Protein AF-A0A7S3I513-F1 (afdb_monomer)

Mean predicted aligned error: 10.97 Å

InterPro domains:
  IPR023298 P-type ATPase, transmembrane domain superfamily [SSF81665] (47-146)

Nearest PDB structures (foldseek):
  6roj-assembly1_A  TM=8.781E-01  e=5.041E-05  Saccharomyces cerevisiae S288C
  7bsu-assembly1_A  TM=8.564E-01  e=4.210E-05  Homo sapiens
  5gar-assembly1_Q  TM=3.604E-01  e=6.896E+00  Thermus thermophilus

Sequence (161 aa):
MKDGSKFPIDPDQVLLKGSSLRNTEWVLGVCVYTGHDTKIMKNSGSSVIKRSKNQKMLNYFVAVSMMIQLTFSIVGSVILSVWTEYRGDEYWYLYPKATNNDTNMVGQGFFNIGVWFIAIMNFVPISLLITLESVNFIQAKFISWDIMVYDQERDLPALVQ

Solvent-accessible surface area (backbone atoms only — not comparable to full-atom values): 10158 Å² total; per-residue (Å²): 130,76,89,85,78,86,76,90,85,56,76,91,78,56,85,58,82,90,68,79,90,72,98,65,96,78,83,90,82,79,89,86,61,59,79,69,70,24,68,60,47,67,67,46,72,79,90,73,87,86,75,55,72,65,58,56,51,49,54,49,51,51,54,53,41,53,54,53,46,52,53,49,8,48,52,48,26,51,52,51,51,54,49,43,71,78,48,30,80,82,39,52,88,83,48,47,69,83,70,62,74,81,50,57,69,69,57,53,53,53,50,38,26,52,52,36,39,60,74,52,51,75,74,58,60,75,62,55,61,58,48,51,53,52,51,52,51,52,51,42,50,54,55,35,68,34,70,92,62,41,41,77,92,74,75,41,63,39,80,76,131

Organism: NCBI:txid182087

Secondary structure (DSSP, 8-state):
--TT------GGG-PPTTPPP-S-S---------GGGSHHHHHSPP------HHHHHHHHHHHHHHHHHHHHHHHHHHHHHHHHHHHGGG-TTTS-HHHHSSS-HHHHHHHHHHHHHHHTGGGS-THHHHHHHHHHHHHHHHHHT-GGG-BTTTTBPPPP-

Structure (mmCIF, N/CA/C/O backbone):
data_AF-A0A7S3I513-F1
#
_entry.id   AF-A0A7S3I513-F1
#
loop_
_atom_site.group_PDB
_atom_site.id
_atom_site.type_symbol
_atom_site.label_atom_id
_atom_site.label_alt_id
_atom_site.label_comp_id
_atom_site.label_asym_id
_atom_site.label_entity_id
_atom_site.label_seq_id
_atom_site.pdbx_PDB_ins_code
_atom_site.Cartn_x
_atom_site.Cartn_y
_atom_site.Cartn_z
_atom_site.occupancy
_atom_site.B_iso_or_equiv
_atom_site.auth_seq_id
_atom_site.auth_comp_id
_atom_site.auth_asym_id
_atom_site.auth_atom_id
_atom_site.pdbx_PDB_model_num
ATOM 1 N N . MET A 1 1 ? -14.438 10.911 60.284 1.00 47.59 1 MET A N 1
ATOM 2 C CA . MET A 1 1 ? -13.582 9.931 59.578 1.00 47.59 1 MET A CA 1
ATOM 3 C C . MET A 1 1 ? -12.208 9.983 60.226 1.00 47.59 1 MET A C 1
ATOM 5 O O . MET A 1 1 ? -11.730 11.087 60.442 1.00 47.59 1 MET A O 1
ATOM 9 N N . LYS A 1 2 ? -11.634 8.850 60.657 1.00 51.00 2 LYS A N 1
ATOM 10 C CA . LYS A 1 2 ? -10.307 8.848 61.296 1.00 51.00 2 LYS A CA 1
ATOM 11 C C . LYS A 1 2 ? -9.247 9.151 60.238 1.00 51.00 2 LYS A C 1
ATOM 13 O O . LYS A 1 2 ? -9.094 8.381 59.288 1.00 51.00 2 LYS A O 1
ATOM 18 N N . ASP A 1 3 ? -8.575 10.277 60.428 1.00 54.31 3 ASP A N 1
ATOM 19 C CA . ASP A 1 3 ? -7.487 10.778 59.597 1.00 54.31 3 ASP A CA 1
ATOM 20 C C . ASP A 1 3 ? -6.354 9.730 59.556 1.00 54.31 3 ASP A C 1
ATOM 22 O O . ASP A 1 3 ? -5.812 9.360 60.598 1.00 54.31 3 ASP A O 1
ATOM 26 N N . GLY A 1 4 ? -6.089 9.146 58.379 1.00 80.19 4 GLY A N 1
ATOM 27 C CA . GLY A 1 4 ? -5.022 8.147 58.174 1.00 80.19 4 GLY A CA 1
ATOM 28 C C . GLY A 1 4 ? -5.416 6.660 58.079 1.00 80.19 4 GLY A C 1
ATOM 29 O O . GLY A 1 4 ? -4.532 5.803 58.110 1.00 80.19 4 GLY A O 1
ATOM 30 N N . SER A 1 5 ? -6.699 6.307 57.940 1.00 83.19 5 SER A N 1
ATOM 31 C CA . SER A 1 5 ? -7.102 4.908 57.679 1.00 83.19 5 SER A CA 1
ATOM 32 C C . SER A 1 5 ? -6.792 4.478 56.232 1.00 83.19 5 SER A C 1
ATOM 34 O O . SER A 1 5 ? -7.211 5.131 55.280 1.00 83.19 5 SER A O 1
ATOM 36 N N . LYS A 1 6 ? -6.030 3.384 56.058 1.00 87.56 6 LYS A N 1
ATOM 37 C CA . LYS A 1 6 ? -5.679 2.807 54.746 1.00 87.56 6 LYS A CA 1
ATOM 38 C C . LYS A 1 6 ? -6.636 1.668 54.403 1.00 87.56 6 LYS A C 1
ATOM 40 O O . LYS A 1 6 ? -6.803 0.758 55.211 1.00 87.56 6 LYS A O 1
ATOM 45 N N . PHE A 1 7 ? -7.192 1.692 53.195 1.00 87.94 7 PHE A N 1
ATOM 46 C CA . PHE A 1 7 ? -8.036 0.625 52.660 1.00 87.94 7 PHE A CA 1
ATOM 47 C C . PHE A 1 7 ? -7.390 0.054 51.390 1.00 87.94 7 PHE A C 1
ATOM 49 O O . PHE A 1 7 ? -7.010 0.842 50.518 1.00 87.94 7 PHE A O 1
ATOM 56 N N . PRO A 1 8 ? -7.208 -1.275 51.282 1.00 90.94 8 PRO A N 1
ATOM 57 C CA . PRO A 1 8 ? -6.768 -1.892 50.037 1.00 90.94 8 PRO A CA 1
ATOM 58 C C . PRO A 1 8 ? -7.863 -1.756 48.971 1.00 90.94 8 PRO A C 1
ATOM 60 O O . PRO A 1 8 ? -9.047 -1.744 49.303 1.00 90.94 8 PRO A O 1
ATOM 63 N N . ILE A 1 9 ? -7.451 -1.631 47.707 1.00 91.19 9 ILE A N 1
ATOM 64 C CA . ILE A 1 9 ? -8.363 -1.606 46.560 1.00 91.19 9 ILE A CA 1
ATOM 65 C C . ILE A 1 9 ? -8.263 -2.944 45.837 1.00 91.19 9 ILE A C 1
ATOM 67 O O . ILE A 1 9 ? -7.201 -3.277 45.304 1.00 91.19 9 ILE A O 1
ATOM 71 N N . ASP A 1 10 ? -9.373 -3.671 45.797 1.00 93.69 10 ASP A N 1
ATOM 72 C CA . ASP A 1 10 ? -9.484 -4.958 45.113 1.00 93.69 10 ASP A CA 1
ATOM 73 C C . ASP A 1 10 ? -9.975 -4.795 43.661 1.00 93.69 10 ASP A C 1
ATOM 75 O O . ASP A 1 10 ? -10.565 -3.768 43.307 1.00 93.69 10 ASP A O 1
ATOM 79 N N . PRO A 1 11 ? -9.770 -5.799 42.782 1.00 91.06 11 PRO A N 1
ATOM 80 C CA . PRO A 1 11 ? -10.245 -5.754 41.398 1.00 91.06 11 PRO A CA 1
ATOM 81 C C . PRO A 1 11 ? -11.752 -5.499 41.256 1.00 91.06 11 PRO A C 1
ATOM 83 O O . PRO A 1 11 ? -12.159 -4.858 40.288 1.00 91.06 11 PRO A O 1
ATOM 86 N N . ASP A 1 12 ? -12.553 -5.937 42.229 1.00 91.81 12 ASP A N 1
ATOM 87 C CA . ASP A 1 12 ? -14.012 -5.766 42.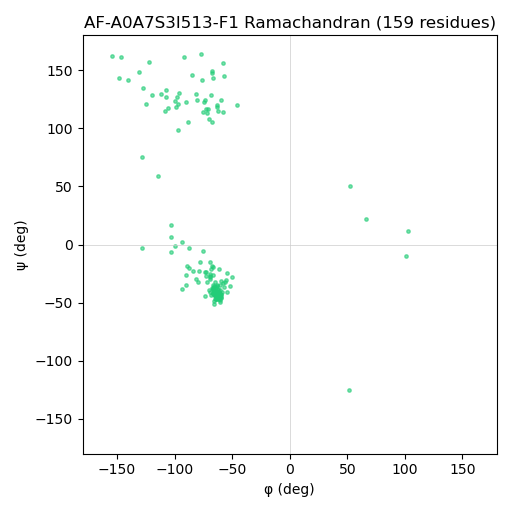252 1.00 91.81 12 ASP A CA 1
ATOM 88 C C . ASP A 1 12 ? -14.440 -4.298 42.420 1.00 91.81 12 ASP A C 1
ATOM 90 O O . ASP A 1 12 ? -15.564 -3.925 42.092 1.00 91.81 12 ASP A O 1
ATOM 94 N N . GLN A 1 13 ? -13.532 -3.440 42.892 1.00 91.06 13 GLN A N 1
ATOM 95 C CA . GLN A 1 13 ? -13.759 -2.003 43.065 1.00 91.06 13 GLN A CA 1
ATOM 96 C C . GLN A 1 13 ? -13.297 -1.182 41.849 1.00 91.06 13 GLN A C 1
ATOM 98 O O . GLN A 1 13 ? -13.385 0.048 41.862 1.00 91.06 13 GLN A O 1
ATOM 103 N N . VAL A 1 14 ? -12.798 -1.833 40.790 1.00 93.06 14 VAL A N 1
ATOM 104 C CA . VAL A 1 14 ? -12.271 -1.167 39.592 1.00 93.06 14 VAL A CA 1
ATOM 105 C C . VAL A 1 14 ? -13.212 -1.358 38.408 1.00 93.06 14 VAL A C 1
ATOM 107 O O . VAL A 1 14 ? -13.349 -2.448 37.857 1.00 93.06 14 VAL A O 1
ATOM 110 N N . LEU A 1 15 ? -13.788 -0.257 37.929 1.00 94.19 15 LEU A N 1
ATOM 111 C CA . LEU A 1 15 ? -14.537 -0.240 36.675 1.00 94.19 15 LEU A CA 1
ATOM 112 C C . LEU A 1 15 ? -13.572 -0.153 35.485 1.00 94.19 15 LEU A C 1
ATOM 114 O O . LEU A 1 15 ? -12.738 0.750 35.398 1.00 94.19 15 LEU A O 1
ATOM 118 N N . LEU A 1 16 ? -13.674 -1.104 34.555 1.00 94.75 16 LEU A N 1
ATOM 119 C CA . LEU A 1 16 ? -12.815 -1.157 33.373 1.00 94.75 16 LEU A CA 1
ATOM 120 C C . LEU A 1 16 ? -13.349 -0.273 32.241 1.00 94.75 16 LEU A C 1
ATOM 122 O O . LEU A 1 16 ? -14.552 -0.171 32.004 1.00 94.75 16 LEU A O 1
ATOM 126 N N . LYS A 1 17 ? -12.425 0.312 31.471 1.00 91.12 17 LYS A N 1
ATOM 127 C CA . LYS A 1 17 ? -12.745 0.982 30.204 1.00 91.12 17 LYS A CA 1
ATOM 128 C C . LYS A 1 17 ? -13.399 -0.026 29.246 1.00 91.12 17 LYS A C 1
ATOM 130 O O . LYS A 1 17 ? -12.792 -1.049 28.943 1.00 91.12 17 LYS A O 1
ATOM 135 N N . GLY A 1 18 ? -14.597 0.296 28.754 1.00 90.38 18 GLY A N 1
ATOM 136 C CA . GLY A 1 18 ? -15.395 -0.558 27.860 1.00 90.38 18 GLY A CA 1
ATOM 137 C C . GLY A 1 18 ? -16.536 -1.313 28.552 1.00 90.38 18 GLY A C 1
ATOM 138 O O . GLY A 1 18 ? -17.386 -1.870 27.864 1.00 90.38 18 GLY A O 1
ATOM 139 N N . SER A 1 19 ? -16.599 -1.302 29.886 1.00 91.69 19 SER A N 1
ATOM 140 C CA . SER A 1 19 ? -17.744 -1.838 30.626 1.00 91.69 19 SER A CA 1
ATOM 141 C C . SER A 1 19 ? -18.939 -0.882 30.565 1.00 91.69 19 SER A C 1
ATOM 143 O O . SER A 1 19 ? -18.780 0.334 30.652 1.00 91.69 19 SER A O 1
ATOM 145 N N . SER A 1 20 ? -20.146 -1.435 30.447 1.00 93.12 20 SER A N 1
ATOM 146 C CA . SER A 1 20 ? -21.404 -0.682 30.500 1.00 93.12 20 SER A CA 1
ATOM 147 C C . SER A 1 20 ? -22.019 -0.821 31.892 1.00 93.12 20 SER A C 1
ATOM 149 O O . SER A 1 20 ? -22.245 -1.940 32.355 1.00 93.12 20 SER A O 1
ATOM 151 N N . LEU A 1 21 ? -22.268 0.308 32.562 1.00 93.81 21 LEU A N 1
ATOM 152 C CA . LEU A 1 21 ? -22.973 0.328 33.842 1.00 93.81 21 LEU A CA 1
ATOM 153 C C . LEU A 1 21 ? -24.433 -0.081 33.609 1.00 93.81 21 LEU A C 1
ATOM 155 O O . LEU A 1 21 ? -25.099 0.454 32.724 1.00 93.81 21 LEU A O 1
ATOM 159 N N . ARG A 1 22 ? -24.920 -1.047 34.388 1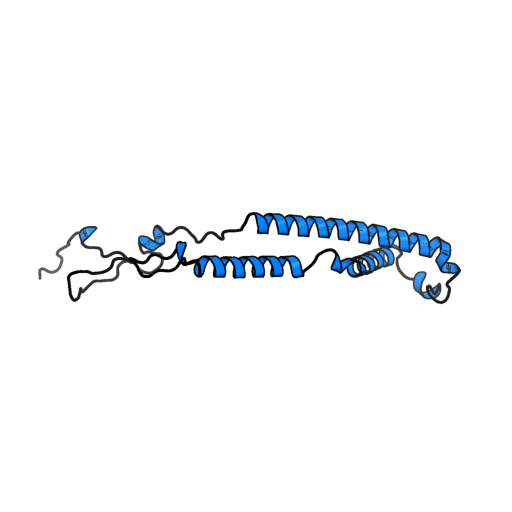.00 95.06 22 ARG A N 1
ATOM 160 C CA . ARG A 1 22 ? -26.304 -1.525 34.331 1.00 95.06 22 ARG A CA 1
ATOM 161 C C . ARG A 1 22 ? -26.888 -1.565 35.733 1.00 95.06 22 ARG A C 1
ATOM 163 O O . ARG A 1 22 ? -26.177 -1.867 36.685 1.00 95.06 22 ARG A O 1
ATOM 170 N N . ASN A 1 23 ? -28.198 -1.338 35.821 1.00 94.12 23 ASN A N 1
ATOM 171 C CA . ASN A 1 23 ? -28.979 -1.474 37.051 1.00 94.12 23 ASN A CA 1
ATOM 172 C C . ASN A 1 23 ? -28.632 -0.463 38.173 1.00 94.12 23 ASN A C 1
ATOM 174 O O . ASN A 1 23 ? -28.927 -0.723 39.336 1.00 94.12 23 ASN A O 1
ATOM 178 N N . THR A 1 24 ? -28.024 0.682 37.834 1.00 94.44 24 THR A N 1
ATOM 179 C CA . THR A 1 24 ? -27.757 1.832 38.723 1.00 94.44 24 THR A CA 1
ATOM 180 C C . THR A 1 24 ? -27.810 3.142 37.927 1.00 94.44 24 THR A C 1
ATOM 182 O O . THR A 1 24 ? -27.403 3.170 36.767 1.00 94.44 24 THR A O 1
ATOM 185 N N . GLU A 1 25 ? -28.322 4.225 38.527 1.00 94.69 25 GLU A N 1
ATOM 186 C CA . GLU A 1 25 ? -28.490 5.518 37.833 1.00 94.69 25 GLU A CA 1
ATOM 187 C C . GLU A 1 25 ? -27.164 6.255 37.604 1.00 94.69 25 GLU A C 1
ATOM 189 O O . GLU A 1 25 ? -26.921 6.784 36.522 1.00 94.69 25 GLU A O 1
ATOM 194 N N . TRP A 1 26 ? -26.296 6.298 38.616 1.00 94.38 26 TRP A N 1
ATOM 195 C CA . TRP A 1 26 ? -25.005 6.979 38.548 1.00 94.38 26 TRP A CA 1
ATOM 196 C C . TRP A 1 26 ? -24.004 6.371 39.530 1.00 94.38 26 TRP A C 1
ATOM 198 O O . TRP A 1 26 ? -24.363 5.669 40.476 1.00 94.38 26 TRP A O 1
ATOM 208 N N . VAL A 1 27 ? -22.723 6.654 39.300 1.0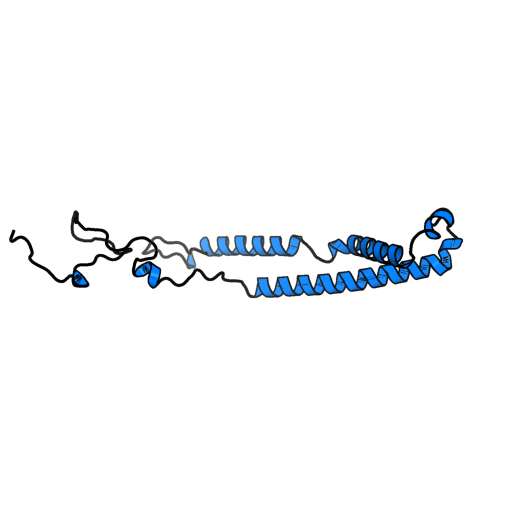0 95.00 27 VAL A N 1
ATOM 209 C CA . VAL A 1 27 ? -21.622 6.288 40.193 1.00 95.00 27 VAL A CA 1
ATOM 210 C C . VAL A 1 27 ? -20.622 7.439 40.252 1.00 95.00 27 VAL A C 1
ATOM 212 O O . VAL A 1 27 ? -20.351 8.088 39.243 1.00 95.00 27 VAL A O 1
ATOM 215 N N . LEU A 1 28 ? -20.068 7.693 41.436 1.00 94.31 28 LEU A N 1
ATOM 216 C CA . LEU A 1 28 ? -18.915 8.574 41.607 1.00 94.31 28 LEU A CA 1
ATOM 217 C C . LEU A 1 28 ? -17.661 7.708 41.684 1.00 94.31 28 LEU A C 1
ATOM 219 O O . LEU A 1 28 ? -17.589 6.778 42.484 1.00 94.31 28 LEU A O 1
ATOM 223 N N . GLY A 1 29 ? -16.674 8.015 40.851 1.00 92.00 29 GLY A N 1
ATOM 224 C CA . GLY A 1 29 ? -15.412 7.289 40.803 1.00 92.00 29 GLY A CA 1
ATOM 225 C C . GLY A 1 29 ? -14.254 8.213 40.457 1.00 92.00 29 GLY A C 1
ATOM 226 O O . GLY A 1 29 ? -14.448 9.309 39.932 1.00 92.00 29 GLY A O 1
ATOM 227 N N . VAL A 1 30 ? -13.040 7.757 40.752 1.00 94.12 30 VAL A N 1
ATOM 228 C CA . VAL A 1 30 ? -11.798 8.460 40.418 1.00 94.12 30 VAL A CA 1
ATOM 229 C C . VAL A 1 30 ? -11.113 7.721 39.274 1.00 94.12 30 VAL A C 1
ATOM 231 O O . VAL A 1 30 ? -10.986 6.497 39.297 1.00 94.12 30 VAL A O 1
ATOM 234 N N . CYS A 1 31 ? -10.671 8.458 38.257 1.00 93.94 31 CYS A N 1
ATOM 235 C CA . CYS A 1 31 ? -9.951 7.869 37.137 1.00 93.94 31 CYS A CA 1
ATOM 236 C C . CYS A 1 31 ? -8.516 7.517 37.556 1.00 93.94 31 CYS A C 1
ATOM 238 O O . CYS A 1 31 ? -7.722 8.408 37.846 1.00 93.94 31 CYS A O 1
ATOM 240 N N . VAL A 1 32 ? -8.194 6.220 37.586 1.00 93.81 32 VAL A N 1
ATOM 241 C CA . VAL A 1 32 ? -6.850 5.719 37.935 1.00 93.81 32 VAL A CA 1
ATOM 242 C C . VAL A 1 32 ? -5.982 5.502 36.691 1.00 93.81 32 VAL A C 1
ATOM 244 O O . VAL A 1 32 ? -4.790 5.788 36.713 1.00 93.81 32 VAL A O 1
ATOM 247 N N . TYR A 1 33 ? -6.575 5.018 35.592 1.00 94.31 33 TYR A N 1
ATOM 248 C CA . TYR A 1 33 ? -5.879 4.744 34.331 1.00 94.31 33 TYR A CA 1
ATOM 249 C C . TYR A 1 33 ? -6.579 5.434 33.162 1.00 94.31 33 TYR A C 1
ATOM 251 O O . TYR A 1 33 ? -7.796 5.317 33.005 1.00 94.31 33 TYR A O 1
ATOM 259 N N . THR A 1 34 ? -5.804 6.084 32.296 1.00 93.81 34 THR A N 1
ATOM 260 C CA . THR A 1 34 ? -6.293 6.805 31.113 1.00 93.81 34 THR A CA 1
ATOM 261 C C . THR A 1 34 ? -5.653 6.264 29.834 1.00 93.81 34 THR A C 1
ATOM 263 O O . THR A 1 34 ? -4.604 5.626 29.861 1.00 93.81 34 THR A O 1
ATOM 266 N N . GLY A 1 35 ? -6.306 6.469 28.684 1.00 91.62 35 GLY A N 1
ATOM 267 C CA . GLY A 1 35 ? -5.722 6.166 27.370 1.00 91.62 35 GLY A CA 1
ATOM 268 C C . GLY A 1 35 ? -5.149 4.746 27.243 1.00 91.62 35 GLY A C 1
ATOM 269 O O . GLY A 1 35 ? -5.856 3.763 27.496 1.00 91.62 35 GLY A O 1
ATOM 270 N N . HIS A 1 36 ? -3.874 4.665 26.847 1.00 91.94 36 HIS A N 1
ATOM 271 C CA . HIS A 1 36 ? -3.112 3.424 26.660 1.00 91.94 36 HIS A CA 1
ATOM 272 C C . HIS A 1 36 ? -2.785 2.688 27.966 1.00 91.94 36 HIS A C 1
ATOM 274 O O . HIS A 1 36 ? -2.462 1.502 27.921 1.00 91.94 36 HIS A O 1
ATOM 280 N N . ASP A 1 37 ? -2.926 3.337 29.126 1.00 93.69 37 ASP A N 1
ATOM 281 C CA . ASP A 1 37 ? -2.681 2.685 30.411 1.00 93.69 37 ASP A CA 1
ATOM 282 C C . ASP A 1 37 ? -3.825 1.779 30.872 1.00 93.69 37 ASP A C 1
ATOM 284 O O . ASP A 1 37 ? -3.645 0.931 31.750 1.00 93.69 37 ASP A O 1
ATOM 288 N N . THR A 1 38 ? -4.997 1.915 30.252 1.00 94.19 38 THR A N 1
ATOM 289 C CA . THR A 1 38 ? -6.164 1.083 30.553 1.00 94.19 38 THR A CA 1
ATOM 290 C C . THR A 1 38 ? -5.946 -0.379 30.159 1.00 94.19 38 THR A C 1
ATOM 292 O O . THR A 1 38 ? -5.359 -0.680 29.120 1.00 94.19 38 THR A O 1
ATOM 295 N N . LYS A 1 39 ? -6.482 -1.314 30.960 1.00 91.25 39 LYS A N 1
ATOM 296 C CA . LYS A 1 39 ? -6.311 -2.763 30.732 1.00 91.25 39 LYS A CA 1
ATOM 297 C C . LYS A 1 39 ? -6.736 -3.206 29.329 1.00 91.25 39 LYS A C 1
ATOM 299 O O . LYS A 1 39 ? -6.038 -3.996 28.707 1.00 91.25 39 LYS A O 1
ATOM 304 N N . ILE A 1 40 ? -7.841 -2.664 28.808 1.00 93.12 40 ILE A N 1
ATOM 305 C CA . ILE A 1 40 ? -8.324 -2.991 27.459 1.00 93.12 40 ILE A CA 1
ATOM 306 C C . ILE A 1 40 ? -7.332 -2.572 26.368 1.00 93.12 40 ILE A C 1
ATOM 308 O O . ILE A 1 40 ? -7.181 -3.287 25.388 1.00 93.12 40 ILE A O 1
ATOM 312 N N . MET A 1 41 ? -6.618 -1.456 26.550 1.00 91.69 41 MET A N 1
ATOM 313 C CA . MET A 1 41 ? -5.626 -0.983 25.581 1.00 91.69 41 MET A CA 1
ATOM 314 C C . MET A 1 41 ? -4.284 -1.701 25.718 1.00 91.69 41 MET A C 1
ATOM 316 O O . MET A 1 41 ? -3.598 -1.896 24.722 1.00 91.69 41 MET A O 1
ATOM 320 N N . LYS A 1 42 ? -3.929 -2.158 26.925 1.00 90.62 42 LYS A N 1
ATOM 321 C CA . LYS A 1 42 ? -2.774 -3.050 27.123 1.00 90.62 42 LYS A CA 1
ATOM 322 C C . LYS A 1 42 ? -3.010 -4.447 26.546 1.00 90.62 42 LYS A C 1
ATOM 324 O O . LYS A 1 42 ? -2.062 -5.084 26.104 1.00 90.62 42 LYS A O 1
ATOM 329 N N . ASN A 1 43 ? -4.266 -4.897 26.520 1.00 90.50 43 ASN A N 1
ATOM 330 C CA . ASN A 1 43 ? -4.658 -6.168 25.910 1.00 90.50 43 ASN A CA 1
ATOM 331 C C . ASN A 1 43 ? -4.962 -6.054 24.411 1.00 90.50 43 ASN A C 1
ATOM 333 O O . ASN A 1 43 ? -4.949 -7.068 23.714 1.00 90.50 43 ASN A O 1
ATOM 337 N N . SER A 1 44 ? -5.244 -4.857 23.890 1.00 85.00 44 SER A N 1
ATOM 338 C CA . SER A 1 44 ? -5.380 -4.667 22.450 1.00 85.00 44 SER A CA 1
ATOM 339 C C . SER A 1 44 ? -3.998 -4.738 21.808 1.00 85.00 44 SER A C 1
ATOM 341 O O . SER A 1 44 ? -3.143 -3.894 22.075 1.00 85.00 44 SER A O 1
ATOM 343 N N . GLY A 1 45 ? -3.782 -5.738 20.954 1.00 79.88 45 GLY A N 1
ATOM 344 C CA . GLY A 1 45 ? -2.597 -5.7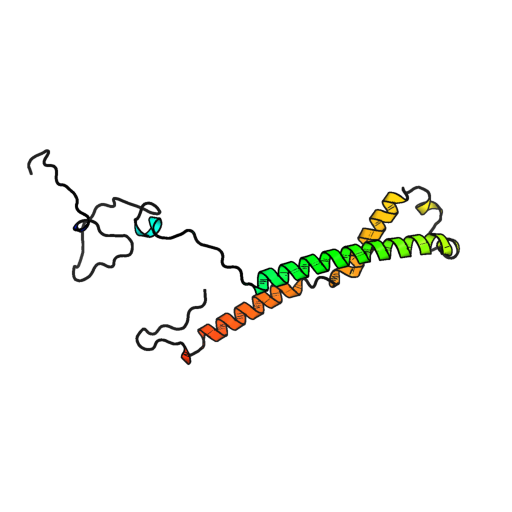85 20.104 1.00 79.88 45 GLY A CA 1
ATOM 345 C C . GLY A 1 45 ? -2.509 -4.543 19.213 1.00 79.88 45 GLY A C 1
ATOM 346 O O . GLY A 1 45 ? -3.517 -3.894 18.920 1.00 79.88 45 GLY A O 1
ATOM 347 N N . SER A 1 46 ? -1.298 -4.209 18.771 1.00 78.44 46 SER A N 1
ATOM 348 C CA . SER A 1 46 ? -1.109 -3.161 17.770 1.00 78.44 46 SER A CA 1
ATOM 349 C C . SER A 1 46 ? -1.911 -3.479 16.504 1.00 78.44 46 SER A C 1
ATOM 351 O O . SER A 1 46 ? -2.070 -4.639 16.119 1.00 78.44 46 SER A O 1
ATOM 353 N N . SER A 1 47 ? -2.438 -2.438 15.852 1.00 77.62 47 SER A N 1
ATOM 354 C CA . SER A 1 47 ? -3.165 -2.606 14.593 1.00 77.62 47 SER A CA 1
ATOM 355 C C . SER A 1 47 ? -2.226 -3.189 13.535 1.00 77.62 47 SER A C 1
ATOM 357 O O . SER A 1 47 ? -1.239 -2.559 13.150 1.00 77.62 47 SER A O 1
ATOM 359 N N . VAL A 1 48 ? -2.513 -4.409 13.078 1.00 76.12 48 VAL A N 1
ATOM 360 C CA . VAL A 1 48 ? -1.755 -5.060 12.007 1.00 76.12 48 VAL A CA 1
ATOM 361 C C . VAL A 1 48 ? -2.395 -4.708 10.670 1.00 76.12 48 VAL A C 1
ATOM 363 O O . VAL A 1 48 ? -3.566 -5.009 10.433 1.00 76.12 48 VAL A O 1
ATOM 366 N N . ILE A 1 49 ? -1.612 -4.122 9.761 1.00 74.81 49 ILE A N 1
ATOM 367 C CA . ILE A 1 49 ? -2.056 -3.849 8.390 1.00 74.81 49 ILE A CA 1
ATOM 368 C C . ILE A 1 49 ? -2.192 -5.181 7.645 1.00 74.81 49 ILE A C 1
ATOM 370 O O . ILE A 1 49 ? -1.198 -5.825 7.294 1.00 74.81 49 ILE A O 1
ATOM 374 N N . LYS A 1 50 ? -3.432 -5.595 7.379 1.00 77.75 50 LYS A N 1
ATOM 375 C CA . LYS A 1 50 ? -3.728 -6.784 6.575 1.00 77.75 50 LYS A CA 1
ATOM 376 C C . LYS A 1 50 ? -3.471 -6.468 5.100 1.00 77.75 50 LYS A C 1
ATOM 378 O O . LYS A 1 50 ? -4.058 -5.548 4.547 1.00 77.75 50 LYS A O 1
ATOM 383 N N . ARG A 1 51 ? -2.592 -7.239 4.454 1.00 76.69 51 ARG A N 1
ATOM 384 C CA . ARG A 1 51 ? -2.351 -7.166 3.003 1.00 76.69 51 ARG A CA 1
ATOM 385 C C . ARG A 1 51 ? -2.850 -8.439 2.337 1.00 76.69 51 ARG A C 1
ATOM 387 O O . ARG A 1 51 ? -2.473 -9.536 2.757 1.00 76.69 51 ARG A O 1
ATOM 394 N N . SER A 1 52 ? -3.654 -8.297 1.289 1.00 82.81 52 SER A N 1
ATOM 395 C CA . SER A 1 52 ? -4.179 -9.434 0.529 1.00 82.81 52 SER A CA 1
ATOM 396 C C . SER A 1 52 ? -3.062 -10.157 -0.235 1.00 82.81 52 SER A C 1
ATOM 398 O O . SER A 1 52 ? -2.090 -9.544 -0.688 1.00 82.81 52 SER A O 1
ATOM 400 N N . LYS A 1 53 ? -3.210 -11.474 -0.431 1.00 86.88 53 LYS A N 1
ATOM 401 C CA . LYS A 1 53 ? -2.312 -12.266 -1.291 1.00 86.88 53 LYS A CA 1
ATOM 402 C C . LYS A 1 53 ? -2.277 -11.705 -2.718 1.00 86.88 53 LYS A C 1
ATOM 404 O O . LYS A 1 53 ? -1.205 -11.636 -3.314 1.00 86.88 53 LYS A O 1
ATOM 409 N N . ASN A 1 54 ? -3.416 -11.220 -3.215 1.00 84.31 54 ASN A N 1
ATOM 410 C CA . ASN A 1 54 ? -3.525 -10.637 -4.552 1.00 84.31 54 ASN A CA 1
ATOM 411 C C . ASN A 1 54 ? -2.724 -9.335 -4.669 1.00 84.31 54 ASN A C 1
ATOM 413 O O . ASN A 1 54 ? -2.045 -9.133 -5.667 1.00 84.31 54 ASN A O 1
ATOM 417 N N . GLN A 1 55 ? -2.706 -8.499 -3.624 1.00 83.00 55 GLN A N 1
ATOM 418 C CA . GLN A 1 55 ? -1.875 -7.287 -3.598 1.00 83.00 55 GLN A CA 1
ATOM 419 C C . GLN A 1 55 ? -0.378 -7.625 -3.652 1.00 83.00 55 GLN A C 1
ATOM 421 O O . GLN A 1 55 ? 0.377 -6.979 -4.377 1.00 83.00 55 GLN A O 1
ATOM 426 N N . LYS A 1 56 ? 0.061 -8.669 -2.933 1.00 86.44 56 LYS A N 1
ATOM 427 C CA . LYS A 1 56 ? 1.458 -9.135 -2.998 1.00 86.44 56 LYS A CA 1
ATOM 428 C C . LYS A 1 56 ? 1.820 -9.646 -4.396 1.00 86.44 56 LYS A C 1
ATOM 430 O O . LYS A 1 56 ? 2.896 -9.334 -4.896 1.00 86.44 56 LYS A O 1
ATOM 435 N N . MET A 1 57 ? 0.916 -10.399 -5.023 1.00 88.06 57 MET A N 1
ATOM 436 C CA . MET A 1 57 ? 1.104 -10.939 -6.370 1.00 88.06 57 MET A CA 1
ATOM 437 C C . MET A 1 57 ? 1.136 -9.839 -7.441 1.00 88.06 57 MET A C 1
ATOM 439 O O . MET A 1 57 ? 1.995 -9.869 -8.315 1.00 88.06 57 MET A O 1
ATOM 443 N N . LEU A 1 58 ? 0.266 -8.830 -7.347 1.00 86.50 58 LEU A N 1
ATOM 444 C CA . LEU A 1 58 ? 0.309 -7.670 -8.241 1.00 86.50 58 LEU A CA 1
ATOM 445 C C . LEU A 1 58 ? 1.639 -6.924 -8.144 1.00 86.50 58 LEU A C 1
ATOM 447 O O . LEU A 1 58 ? 2.245 -6.625 -9.167 1.00 86.50 58 LEU A O 1
ATOM 451 N N . ASN A 1 59 ? 2.119 -6.666 -6.925 1.00 86.31 59 ASN A N 1
ATOM 452 C CA . ASN A 1 59 ? 3.404 -5.999 -6.731 1.00 86.31 59 ASN A CA 1
ATOM 453 C C . ASN A 1 59 ? 4.565 -6.802 -7.345 1.00 86.31 59 ASN A C 1
ATOM 455 O O . ASN A 1 59 ? 5.496 -6.226 -7.902 1.00 86.31 59 ASN A O 1
ATOM 459 N N . TYR A 1 60 ? 4.486 -8.135 -7.291 1.00 89.88 60 TYR A N 1
ATOM 460 C CA . TYR A 1 60 ? 5.437 -9.005 -7.976 1.00 89.88 60 TYR A CA 1
ATOM 461 C C . TYR A 1 60 ? 5.374 -8.838 -9.502 1.00 89.88 60 TYR A C 1
ATOM 463 O O . TYR A 1 60 ? 6.411 -8.643 -10.131 1.00 89.88 60 TYR A O 1
ATOM 471 N N . PHE A 1 61 ? 4.181 -8.832 -10.105 1.00 88.44 61 PHE A N 1
ATOM 472 C CA . PHE A 1 61 ? 4.039 -8.610 -11.550 1.00 88.44 61 PHE A CA 1
ATOM 473 C C . PHE A 1 61 ? 4.503 -7.222 -12.000 1.00 88.44 61 PHE A C 1
ATOM 475 O O . PHE A 1 61 ? 5.113 -7.110 -13.064 1.00 88.44 61 PHE A O 1
ATOM 482 N N . VAL A 1 62 ? 4.278 -6.178 -11.196 1.00 88.69 62 VAL A N 1
ATOM 483 C CA . VAL A 1 62 ? 4.811 -4.831 -11.461 1.00 88.69 62 VAL A CA 1
ATOM 484 C C . VAL A 1 62 ? 6.340 -4.857 -11.482 1.00 88.69 62 VAL A C 1
ATOM 486 O O . VAL A 1 62 ? 6.941 -4.361 -12.432 1.00 88.69 62 VAL A O 1
ATOM 489 N N . ALA A 1 63 ? 6.973 -5.499 -10.495 1.00 89.62 63 ALA A N 1
ATOM 490 C CA . ALA A 1 63 ? 8.428 -5.626 -10.449 1.00 89.62 63 ALA A CA 1
ATOM 491 C C . ALA A 1 63 ? 8.985 -6.401 -11.657 1.00 89.62 63 ALA A C 1
ATOM 493 O O . ALA A 1 63 ? 9.950 -5.963 -12.281 1.00 89.62 63 ALA A O 1
ATOM 494 N N . VAL A 1 64 ? 8.352 -7.517 -12.037 1.00 91.44 64 VAL A N 1
ATOM 495 C CA . VAL A 1 64 ? 8.739 -8.295 -13.229 1.00 91.44 64 VAL A CA 1
ATOM 496 C C . VAL A 1 64 ? 8.588 -7.463 -14.506 1.00 91.44 64 VAL A C 1
ATOM 498 O O . VAL A 1 64 ? 9.481 -7.465 -15.350 1.00 91.44 64 VAL A O 1
ATOM 501 N N . SER A 1 65 ? 7.498 -6.707 -14.634 1.00 90.06 65 SER A N 1
ATOM 502 C CA . SER A 1 65 ? 7.243 -5.865 -15.809 1.00 90.06 65 SER A CA 1
ATOM 503 C C . SER A 1 65 ? 8.254 -4.720 -15.926 1.00 90.06 65 SER A C 1
ATOM 505 O O . SER A 1 65 ? 8.715 -4.440 -17.028 1.00 90.06 65 SER A O 1
ATOM 507 N N . MET A 1 66 ? 8.675 -4.115 -14.807 1.00 89.81 66 MET A N 1
ATOM 508 C CA . MET A 1 66 ? 9.756 -3.116 -14.793 1.00 89.81 66 MET A CA 1
ATOM 509 C C . MET A 1 66 ? 11.094 -3.704 -15.257 1.00 89.81 66 MET A C 1
ATOM 511 O O . MET A 1 66 ? 11.814 -3.064 -16.023 1.00 89.81 66 MET A O 1
ATOM 515 N N . MET A 1 67 ? 11.417 -4.931 -14.838 1.00 92.38 67 MET A N 1
ATOM 516 C CA . MET A 1 67 ? 12.632 -5.614 -15.292 1.00 92.38 67 MET A CA 1
ATOM 517 C C . MET A 1 67 ? 12.598 -5.880 -16.801 1.00 92.38 67 MET A C 1
ATOM 519 O O . MET A 1 67 ? 13.589 -5.630 -17.483 1.00 92.38 67 MET A O 1
ATOM 523 N N . ILE A 1 68 ? 11.458 -6.328 -17.333 1.00 92.38 68 ILE A N 1
ATOM 524 C CA . ILE A 1 68 ? 11.268 -6.543 -18.778 1.00 92.38 68 ILE A CA 1
ATOM 525 C C . ILE A 1 68 ? 11.336 -5.216 -19.553 1.00 92.38 68 ILE A C 1
ATOM 527 O O . ILE A 1 68 ? 11.925 -5.144 -20.629 1.00 92.38 68 ILE A O 1
ATOM 531 N N . GLN A 1 69 ? 10.772 -4.138 -19.010 1.00 92.31 69 GLN A N 1
ATOM 532 C CA . GLN A 1 69 ? 10.842 -2.818 -19.637 1.00 92.31 69 GLN A CA 1
ATOM 533 C C . GLN A 1 69 ? 12.288 -2.310 -19.723 1.00 92.31 69 GLN A C 1
ATOM 535 O O . GLN A 1 69 ? 12.686 -1.760 -20.750 1.00 92.31 69 GLN A O 1
ATOM 540 N N . LEU A 1 70 ? 13.088 -2.528 -18.675 1.00 92.75 70 LEU A N 1
ATOM 541 C CA . LEU A 1 70 ? 14.505 -2.168 -18.670 1.00 92.75 70 LEU A CA 1
ATOM 542 C C . LEU A 1 70 ? 15.311 -2.988 -19.688 1.00 92.75 70 LEU A C 1
ATOM 544 O O . LEU A 1 70 ? 16.177 -2.444 -20.369 1.00 92.75 70 LEU A O 1
ATOM 548 N N . THR A 1 71 ? 15.038 -4.287 -19.829 1.00 94.00 71 THR A N 1
ATOM 549 C CA . THR A 1 71 ? 15.753 -5.099 -20.824 1.00 94.00 71 THR A CA 1
ATOM 550 C C . THR A 1 71 ? 15.412 -4.661 -22.244 1.00 94.00 71 THR A C 1
ATOM 552 O O . THR A 1 71 ? 16.320 -4.505 -23.062 1.00 94.00 71 THR A O 1
ATOM 555 N N . PHE A 1 72 ? 14.141 -4.379 -22.541 1.00 93.50 72 PHE A N 1
ATOM 556 C CA . PHE A 1 72 ? 13.755 -3.869 -23.857 1.00 93.50 72 PHE A CA 1
ATOM 557 C C . PHE A 1 72 ? 14.291 -2.469 -24.148 1.00 93.50 72 PHE A C 1
ATOM 559 O O . PHE A 1 72 ? 14.663 -2.214 -25.293 1.00 93.50 72 PHE A O 1
ATOM 566 N N . SER A 1 73 ? 14.400 -1.581 -23.157 1.00 93.50 73 SER A N 1
ATOM 567 C CA . SER A 1 73 ? 14.982 -0.255 -23.390 1.00 93.50 73 SER A CA 1
ATOM 568 C C . SER A 1 73 ? 16.475 -0.323 -23.722 1.00 93.50 73 SER A C 1
ATOM 570 O O . SER A 1 73 ? 16.945 0.397 -24.606 1.00 93.50 73 SER A O 1
ATOM 572 N N . ILE A 1 74 ? 17.213 -1.237 -23.084 1.00 93.31 74 ILE A N 1
ATOM 573 C CA . ILE A 1 74 ? 18.622 -1.498 -23.403 1.00 93.31 74 ILE A CA 1
ATOM 574 C C . ILE A 1 74 ? 18.749 -2.084 -24.811 1.00 93.31 74 ILE A C 1
ATOM 576 O O . ILE A 1 74 ? 19.531 -1.577 -25.612 1.00 93.31 74 ILE A O 1
ATOM 580 N N . VAL A 1 75 ? 17.957 -3.110 -25.142 1.00 94.50 75 VAL A N 1
ATOM 581 C CA . VAL A 1 75 ? 17.978 -3.735 -26.475 1.00 94.50 75 VAL A CA 1
ATOM 582 C C . VAL A 1 75 ? 17.622 -2.720 -27.565 1.00 94.50 75 VAL A C 1
ATOM 584 O O . VAL A 1 75 ? 18.331 -2.632 -28.565 1.00 94.50 75 VAL A O 1
ATOM 587 N N . GLY A 1 76 ? 16.582 -1.908 -27.357 1.00 92.25 76 GLY A N 1
ATOM 588 C CA . GLY A 1 76 ? 16.193 -0.843 -28.283 1.00 92.25 76 GLY A CA 1
ATOM 589 C C . GLY A 1 76 ? 17.302 0.192 -28.485 1.00 92.25 76 GLY A C 1
ATOM 590 O O . GLY A 1 76 ? 17.604 0.554 -29.622 1.00 92.25 76 GLY A O 1
ATOM 591 N N . SER A 1 77 ? 17.971 0.607 -27.404 1.00 90.50 77 SER A N 1
ATOM 592 C CA . SER A 1 77 ? 19.108 1.535 -27.474 1.00 90.50 77 SER A CA 1
ATOM 593 C C . SER A 1 77 ? 20.288 0.956 -28.261 1.00 90.50 77 SER A C 1
ATOM 595 O O . SER A 1 77 ? 20.854 1.641 -29.116 1.00 90.50 77 SER A O 1
ATOM 597 N N . VAL A 1 78 ? 20.628 -0.319 -28.040 1.00 89.94 78 VAL A N 1
ATOM 598 C CA . VAL A 1 78 ? 21.707 -0.998 -28.777 1.00 89.94 78 VAL A CA 1
ATOM 599 C C . VAL A 1 78 ? 21.364 -1.104 -30.262 1.00 89.94 78 VAL A C 1
ATOM 601 O O . VAL A 1 78 ? 22.188 -0.739 -31.097 1.00 89.94 78 VAL A O 1
ATOM 604 N N . ILE A 1 79 ? 20.144 -1.537 -30.603 1.00 90.81 79 ILE A N 1
ATOM 605 C CA . ILE A 1 79 ? 19.696 -1.646 -32.001 1.00 90.81 79 ILE A CA 1
ATOM 606 C C . ILE A 1 79 ? 19.751 -0.282 -32.692 1.00 90.81 79 ILE A C 1
ATOM 608 O O . ILE A 1 79 ? 20.266 -0.184 -33.804 1.00 90.81 79 ILE A O 1
ATOM 612 N N . LEU A 1 80 ? 19.262 0.770 -32.032 1.00 86.44 80 LEU A N 1
ATOM 613 C CA . LEU A 1 80 ? 19.306 2.132 -32.560 1.00 86.44 80 LEU A CA 1
ATOM 614 C C . LEU A 1 80 ? 20.746 2.619 -32.769 1.00 86.44 80 LEU A C 1
ATOM 616 O O . LEU A 1 80 ? 21.036 3.233 -33.793 1.00 86.44 80 LEU A O 1
ATOM 620 N N . SER A 1 81 ? 21.645 2.331 -31.828 1.00 83.88 81 SER A N 1
ATOM 621 C CA . SER A 1 81 ? 23.052 2.745 -31.914 1.00 83.88 81 SER A CA 1
ATOM 622 C C . SER A 1 81 ? 23.757 2.060 -33.085 1.00 83.88 81 SER A C 1
ATOM 624 O O . SER A 1 81 ? 24.365 2.734 -33.912 1.00 83.88 81 SER A O 1
ATOM 626 N N . VAL A 1 82 ? 23.576 0.742 -33.223 1.00 85.38 82 VAL A N 1
ATOM 627 C CA . VAL A 1 82 ? 24.098 -0.037 -34.354 1.00 85.38 82 VAL A CA 1
ATOM 628 C C . VAL A 1 82 ? 23.519 0.482 -35.672 1.00 85.38 82 VAL A C 1
ATOM 630 O O . VAL A 1 82 ? 24.254 0.746 -36.617 1.00 85.38 82 VAL A O 1
ATOM 633 N N . TRP A 1 83 ? 22.204 0.685 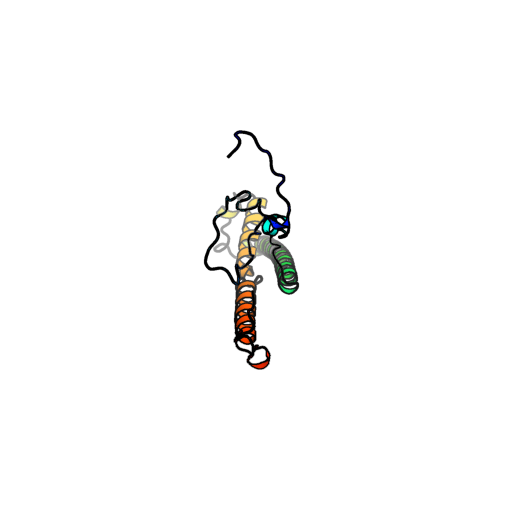-35.755 1.00 85.50 83 TRP A N 1
ATOM 634 C CA . TRP A 1 83 ? 21.569 1.169 -36.983 1.00 85.50 83 TRP A CA 1
ATOM 635 C C . TRP A 1 83 ? 22.065 2.564 -37.394 1.00 85.50 83 TRP A C 1
ATOM 637 O O . TRP A 1 83 ? 22.303 2.806 -38.578 1.00 85.50 83 TRP A O 1
ATOM 647 N N . THR A 1 84 ? 22.273 3.453 -36.419 1.00 81.38 84 THR A N 1
ATOM 648 C CA . THR A 1 84 ? 22.806 4.803 -36.652 1.00 81.38 84 THR A CA 1
ATOM 649 C C . THR A 1 84 ? 24.248 4.752 -37.161 1.00 81.38 84 THR A C 1
ATOM 651 O O . THR A 1 84 ? 24.600 5.529 -38.041 1.00 81.38 84 THR A O 1
ATOM 654 N N . GLU A 1 85 ? 25.068 3.812 -36.687 1.00 78.88 85 GLU A N 1
ATOM 655 C CA . GLU A 1 85 ? 26.442 3.625 -37.175 1.00 78.88 85 GLU A CA 1
ATOM 656 C C . GLU A 1 85 ? 26.483 3.109 -38.624 1.00 78.88 85 GLU A C 1
ATOM 658 O O . GLU A 1 85 ? 27.238 3.627 -39.443 1.00 78.88 85 GLU A O 1
ATOM 663 N N . TYR A 1 86 ? 25.637 2.132 -38.976 1.00 81.50 86 TYR A N 1
ATOM 664 C CA . TYR A 1 86 ? 25.650 1.534 -40.319 1.00 81.50 86 TYR A CA 1
ATOM 665 C C . TYR A 1 86 ? 24.935 2.366 -41.392 1.00 81.50 86 TYR A C 1
ATOM 667 O O . TYR A 1 86 ? 25.303 2.279 -42.563 1.00 81.50 86 TYR A O 1
ATOM 675 N N . ARG A 1 87 ? 23.881 3.115 -41.039 1.00 77.81 87 ARG A N 1
ATOM 676 C CA . ARG A 1 87 ? 23.023 3.829 -42.009 1.00 77.81 87 ARG A CA 1
ATOM 677 C C . ARG A 1 87 ? 22.808 5.310 -41.710 1.00 77.81 87 ARG A C 1
ATOM 679 O O . ARG A 1 87 ? 22.170 5.989 -42.509 1.00 77.81 87 ARG A O 1
ATOM 686 N N . GLY A 1 88 ? 23.332 5.841 -40.606 1.00 71.62 88 GLY A N 1
ATOM 687 C CA . GLY A 1 88 ? 23.152 7.253 -40.247 1.00 71.62 88 GLY A CA 1
ATOM 688 C C . GLY A 1 88 ? 23.699 8.217 -41.303 1.00 71.62 88 GLY A C 1
ATOM 689 O O . GLY A 1 88 ? 23.107 9.269 -41.539 1.00 71.62 88 GLY A O 1
ATOM 690 N N . ASP A 1 89 ? 24.760 7.814 -42.007 1.00 70.25 89 ASP A N 1
ATOM 691 C CA . ASP A 1 89 ? 25.402 8.604 -43.061 1.00 70.25 89 ASP A CA 1
ATOM 692 C C . ASP A 1 89 ? 24.523 8.815 -44.307 1.00 70.25 89 ASP A C 1
ATOM 694 O O . ASP A 1 89 ? 24.676 9.828 -44.992 1.00 70.25 89 ASP A O 1
ATOM 698 N N . GLU A 1 90 ? 23.571 7.915 -44.581 1.00 76.19 90 GLU A N 1
ATOM 699 C CA . GLU A 1 90 ? 22.611 8.068 -45.687 1.00 76.19 90 GLU A CA 1
ATOM 700 C C . GLU A 1 90 ? 21.545 9.138 -45.378 1.00 76.19 90 GLU A C 1
ATOM 702 O O . GLU A 1 90 ? 20.982 9.752 -46.288 1.00 76.19 90 GLU A O 1
ATOM 707 N N . TYR A 1 91 ? 21.295 9.418 -44.093 1.00 76.25 91 TYR A N 1
ATOM 708 C CA . TYR A 1 91 ? 20.228 10.299 -43.611 1.00 76.25 91 TYR A CA 1
ATOM 709 C C . TYR A 1 91 ? 20.783 11.563 -42.938 1.00 76.25 91 TYR A C 1
ATOM 711 O O . TYR A 1 91 ? 20.478 11.870 -41.783 1.00 76.25 91 TYR A O 1
ATOM 719 N N . TRP A 1 92 ? 21.561 12.341 -43.696 1.00 71.19 92 TRP A N 1
ATOM 720 C CA . TRP A 1 92 ? 22.265 13.545 -43.222 1.00 71.19 92 TRP A CA 1
ATOM 721 C C . TRP A 1 92 ? 21.373 14.607 -42.547 1.00 71.19 92 TRP A C 1
ATOM 723 O O . TRP A 1 92 ? 21.864 15.394 -41.740 1.00 71.19 92 TRP A O 1
ATOM 733 N N . TYR A 1 93 ? 20.074 14.634 -42.862 1.00 75.44 93 TYR A N 1
ATOM 734 C CA . TYR A 1 93 ? 19.102 15.568 -42.286 1.00 75.44 93 TYR A CA 1
ATOM 735 C C . TYR A 1 93 ? 18.523 15.105 -40.936 1.00 75.44 93 TYR A C 1
ATOM 737 O O . TYR A 1 93 ? 18.043 15.937 -40.171 1.00 75.44 93 TYR A O 1
ATOM 745 N N . LEU A 1 94 ? 18.556 13.799 -40.640 1.00 70.44 94 LEU A N 1
ATOM 746 C CA . LEU A 1 94 ? 18.118 13.220 -39.361 1.00 70.44 94 LEU A CA 1
ATOM 747 C C . LEU A 1 94 ? 19.267 13.153 -38.347 1.00 70.44 94 LEU A C 1
ATOM 749 O O . LEU A 1 94 ? 19.038 13.348 -37.156 1.00 70.44 94 LEU A O 1
ATOM 753 N N . TYR A 1 95 ? 20.492 12.903 -38.820 1.00 67.81 95 TYR A N 1
ATOM 754 C CA . TYR A 1 95 ? 21.688 12.760 -37.985 1.00 67.81 95 TYR A CA 1
ATOM 755 C C . TYR A 1 95 ? 22.823 13.665 -38.491 1.00 67.81 95 TYR A C 1
ATOM 757 O O . TYR A 1 95 ? 23.776 13.187 -39.113 1.00 67.81 95 TYR A O 1
ATOM 765 N N . PRO A 1 96 ? 22.752 14.989 -38.257 1.00 63.59 96 PRO A N 1
ATOM 766 C CA . PRO A 1 96 ? 23.801 15.904 -38.687 1.00 63.59 96 PRO A CA 1
ATOM 767 C C . PRO A 1 96 ? 25.127 15.575 -37.980 1.00 63.59 96 PRO A C 1
ATOM 769 O O . PRO A 1 96 ? 25.244 15.670 -36.756 1.00 63.59 96 PRO A O 1
ATOM 772 N N . LYS A 1 97 ? 26.154 15.222 -38.767 1.00 58.31 97 LYS A N 1
ATOM 773 C CA . LYS A 1 97 ? 27.499 14.813 -38.301 1.00 58.31 97 LYS A CA 1
ATOM 774 C C . LYS A 1 97 ? 28.142 15.781 -37.292 1.00 58.31 97 LYS A C 1
ATOM 776 O O . LYS A 1 97 ? 28.923 15.354 -36.449 1.00 58.31 97 LYS A O 1
ATOM 781 N N . ALA A 1 98 ? 27.789 17.068 -37.341 1.00 52.69 98 ALA A N 1
ATOM 782 C CA . ALA A 1 98 ? 28.305 18.103 -36.443 1.00 52.69 98 ALA A CA 1
ATOM 783 C C . ALA A 1 98 ? 27.761 18.025 -34.999 1.00 52.69 98 ALA A C 1
ATOM 785 O O . ALA A 1 98 ? 28.421 18.501 -34.086 1.00 52.69 98 ALA A O 1
ATOM 786 N N . THR A 1 99 ? 26.591 17.417 -34.764 1.00 54.03 99 THR A N 1
ATOM 787 C CA . THR A 1 99 ? 25.995 17.292 -33.416 1.00 54.03 99 THR A CA 1
ATOM 788 C C . THR A 1 99 ? 26.433 16.007 -32.700 1.00 54.03 99 THR A C 1
ATOM 790 O O . THR A 1 99 ? 26.492 15.967 -31.471 1.00 54.03 99 THR A O 1
ATOM 793 N N . ASN A 1 100 ? 26.792 14.965 -33.456 1.00 55.81 100 ASN A N 1
ATOM 794 C CA . ASN A 1 100 ? 27.172 13.658 -32.910 1.00 55.81 100 ASN A CA 1
ATOM 795 C C . ASN A 1 100 ? 28.666 13.504 -32.583 1.00 55.81 100 ASN A C 1
ATOM 797 O O . ASN A 1 100 ? 29.004 12.626 -31.798 1.00 55.81 100 ASN A O 1
ATOM 801 N N . ASN A 1 101 ? 29.551 14.347 -33.126 1.00 55.44 101 ASN A N 1
ATOM 802 C CA . ASN A 1 101 ? 30.996 14.223 -32.885 1.00 55.44 101 ASN A CA 1
ATOM 803 C C . ASN A 1 101 ? 31.470 14.770 -31.522 1.00 55.44 101 ASN A C 1
ATOM 805 O O . ASN A 1 101 ? 32.508 14.330 -31.041 1.00 55.44 101 ASN A O 1
ATOM 809 N N . ASP A 1 102 ? 30.722 15.681 -30.888 1.00 53.94 102 ASP A N 1
ATOM 810 C CA . ASP A 1 102 ? 31.138 16.352 -29.636 1.00 53.94 102 ASP A CA 1
ATOM 811 C C . ASP A 1 102 ? 30.515 15.763 -28.360 1.00 53.94 102 ASP A C 1
ATOM 813 O O . ASP A 1 102 ? 30.794 16.213 -27.247 1.00 53.94 102 ASP A O 1
ATOM 817 N N . THR A 1 103 ? 29.658 14.749 -28.480 1.00 59.16 103 THR A N 1
ATOM 818 C CA . THR A 1 103 ? 28.969 14.167 -27.325 1.00 59.16 103 THR A CA 1
ATOM 819 C C . THR A 1 103 ? 29.544 12.797 -26.993 1.00 59.16 103 THR A C 1
ATOM 821 O O . THR A 1 103 ? 29.632 11.914 -27.839 1.00 59.16 103 THR A O 1
ATOM 824 N N . ASN A 1 104 ? 29.948 12.615 -25.730 1.00 68.75 104 ASN A N 1
ATOM 825 C CA . ASN A 1 104 ? 30.452 11.343 -25.211 1.00 68.75 104 ASN A CA 1
ATOM 826 C C . ASN A 1 104 ? 29.543 10.186 -25.659 1.00 68.75 104 ASN A C 1
ATOM 828 O O . ASN A 1 104 ? 28.367 10.159 -25.294 1.00 68.75 104 ASN A O 1
ATOM 832 N N . MET A 1 105 ? 30.093 9.212 -26.391 1.00 68.56 105 MET A N 1
ATOM 833 C CA . MET A 1 105 ? 29.365 8.040 -26.910 1.00 68.56 105 MET A CA 1
ATOM 834 C C . MET A 1 105 ? 28.584 7.302 -25.807 1.00 68.56 105 MET A C 1
ATOM 836 O O . MET A 1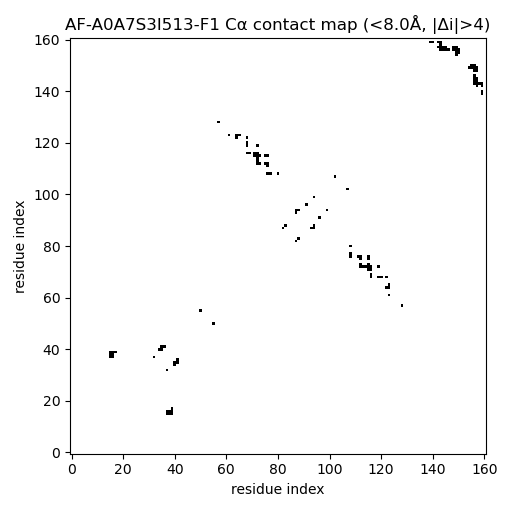 105 ? 27.454 6.859 -26.001 1.00 68.56 105 MET A O 1
ATOM 840 N N . VAL A 1 106 ? 29.150 7.264 -24.597 1.00 72.00 106 VAL A N 1
ATOM 841 C CA . VAL A 1 106 ? 28.509 6.713 -23.392 1.00 72.00 106 VAL A CA 1
ATOM 842 C C . VAL A 1 106 ? 27.294 7.543 -22.949 1.00 72.00 106 VAL A C 1
ATOM 844 O O . VAL A 1 106 ? 26.279 6.985 -22.536 1.00 72.00 106 VAL A O 1
ATOM 847 N N . GLY A 1 107 ? 27.366 8.872 -23.063 1.00 77.19 107 GLY A N 1
ATOM 848 C CA . GLY A 1 107 ? 26.278 9.789 -22.718 1.00 77.19 107 GLY A CA 1
ATOM 849 C C . GLY A 1 107 ? 25.093 9.695 -23.680 1.00 77.19 107 GLY A C 1
ATOM 850 O O . GLY A 1 107 ? 23.949 9.659 -23.229 1.00 77.19 107 GLY A O 1
ATOM 851 N N . GLN A 1 108 ? 25.352 9.567 -24.986 1.00 78.38 108 GLN A N 1
ATOM 852 C CA . GLN A 1 108 ? 24.293 9.320 -25.973 1.00 78.38 108 GLN A CA 1
ATOM 853 C C . GLN A 1 108 ? 23.616 7.962 -25.770 1.00 78.38 108 GLN A C 1
ATOM 855 O O . GLN A 1 108 ? 22.388 7.885 -25.775 1.00 78.38 108 GLN A O 1
ATOM 860 N N . GLY A 1 109 ? 24.390 6.898 -25.529 1.00 79.31 109 GLY A N 1
ATOM 861 C CA . GLY A 1 109 ? 23.833 5.572 -25.247 1.00 79.31 109 GLY A CA 1
ATOM 862 C C . GLY A 1 109 ? 22.917 5.575 -24.020 1.00 79.31 109 GLY A C 1
ATOM 863 O O . GLY A 1 109 ? 21.832 4.991 -24.051 1.00 79.31 109 GLY A O 1
ATOM 864 N N . PHE A 1 110 ? 23.309 6.300 -22.967 1.00 83.25 110 PHE A N 1
ATOM 865 C CA . PHE A 1 110 ? 22.491 6.467 -21.766 1.00 83.25 110 PHE A CA 1
ATOM 866 C C . PHE A 1 110 ? 21.204 7.262 -22.036 1.00 83.25 110 PHE A C 1
ATOM 868 O O . PHE A 1 110 ? 20.127 6.869 -21.584 1.00 83.25 110 PHE A O 1
ATOM 875 N N . PHE A 1 111 ? 21.286 8.338 -22.823 1.00 85.81 111 PHE A N 1
ATOM 876 C CA . PHE A 1 111 ? 20.112 9.115 -23.225 1.00 85.81 111 PHE A CA 1
ATOM 877 C C . PHE A 1 111 ? 19.129 8.274 -24.055 1.00 85.81 111 PHE A C 1
ATOM 879 O O . PHE A 1 111 ? 17.928 8.266 -23.779 1.00 85.81 111 PHE A O 1
ATOM 886 N N . ASN A 1 112 ? 19.642 7.485 -25.001 1.00 87.19 112 ASN A N 1
ATOM 887 C CA . ASN A 1 112 ? 18.842 6.600 -25.847 1.00 87.19 112 ASN A CA 1
ATOM 888 C C . ASN A 1 112 ? 18.124 5.507 -25.039 1.00 87.19 112 ASN A C 1
ATOM 890 O O . ASN A 1 112 ? 16.971 5.194 -25.340 1.00 87.19 112 ASN A O 1
ATOM 894 N N . ILE A 1 113 ? 18.739 4.973 -23.974 1.00 90.56 113 ILE A N 1
ATOM 895 C CA . ILE A 1 113 ? 18.054 4.055 -23.043 1.00 90.56 113 ILE A CA 1
ATOM 896 C C . ILE A 1 113 ? 16.840 4.746 -22.408 1.00 90.56 113 ILE A C 1
ATOM 898 O O . ILE A 1 113 ? 15.770 4.144 -22.329 1.00 90.56 113 ILE A O 1
ATOM 902 N N . GLY A 1 114 ? 16.977 6.010 -21.993 1.00 90.31 114 GLY A N 1
ATOM 903 C CA . GLY A 1 114 ? 15.875 6.802 -21.439 1.00 90.31 114 GLY A CA 1
ATOM 904 C C . GLY A 1 114 ? 14.739 7.041 -22.440 1.00 90.31 114 GLY A C 1
ATOM 905 O O . GLY A 1 114 ? 13.569 6.873 -22.094 1.00 90.31 114 GLY A O 1
ATOM 906 N N . VAL A 1 115 ? 15.073 7.354 -23.696 1.00 91.12 115 VAL A N 1
ATOM 907 C CA . VAL A 1 115 ? 14.089 7.531 -24.781 1.00 91.12 115 VAL A CA 1
ATOM 908 C C . VAL A 1 115 ? 13.292 6.247 -25.012 1.00 91.12 115 VAL A C 1
ATOM 910 O O . VAL A 1 115 ? 12.060 6.276 -25.009 1.00 91.12 115 VAL A O 1
ATOM 913 N N . TRP A 1 116 ? 13.975 5.107 -25.144 1.00 91.38 116 TRP A N 1
ATOM 914 C CA . TRP A 1 116 ? 13.304 3.817 -25.306 1.00 91.38 116 TRP A CA 1
ATOM 915 C C . TRP A 1 116 ? 12.506 3.421 -24.063 1.00 91.38 116 TRP A C 1
ATOM 917 O O . TRP A 1 116 ? 11.412 2.886 -24.192 1.00 91.38 116 TRP A O 1
ATOM 927 N N . PHE A 1 117 ? 12.983 3.729 -22.858 1.00 91.25 117 PHE A N 1
ATOM 928 C CA . PHE A 1 117 ? 12.239 3.450 -21.631 1.00 91.25 117 PHE A CA 1
ATOM 929 C C . PHE A 1 117 ? 10.888 4.179 -21.589 1.00 91.25 117 PHE A C 1
ATOM 931 O O . PHE A 1 117 ? 9.878 3.570 -21.228 1.00 91.25 117 PHE A O 1
ATOM 938 N N . ILE A 1 118 ? 10.859 5.454 -21.998 1.00 91.19 118 ILE A N 1
ATOM 939 C CA . ILE A 1 118 ? 9.627 6.249 -22.095 1.00 91.19 118 ILE A CA 1
ATOM 940 C C . ILE A 1 118 ? 8.744 5.743 -23.242 1.00 91.19 118 ILE A C 1
ATOM 942 O O . ILE A 1 118 ? 7.531 5.643 -23.073 1.00 91.19 118 ILE A O 1
ATOM 946 N N . ALA A 1 119 ? 9.322 5.356 -24.383 1.00 90.50 119 ALA A N 1
ATOM 947 C CA . ALA A 1 119 ? 8.555 4.845 -25.521 1.00 90.50 119 ALA A CA 1
ATOM 948 C C . ALA A 1 119 ? 7.707 3.608 -25.158 1.00 90.50 119 ALA A C 1
ATOM 950 O O . ALA A 1 119 ? 6.602 3.436 -25.673 1.00 90.50 119 ALA A O 1
ATOM 951 N N . ILE A 1 120 ? 8.200 2.776 -24.233 1.00 89.00 120 ILE A N 1
ATOM 952 C CA . ILE A 1 120 ? 7.551 1.534 -23.789 1.00 89.00 120 ILE A CA 1
ATOM 953 C C . ILE A 1 120 ? 6.863 1.696 -22.412 1.00 89.00 120 ILE A C 1
ATOM 955 O O . ILE A 1 120 ? 6.512 0.705 -21.773 1.00 89.00 120 ILE A O 1
ATOM 959 N N . MET A 1 121 ? 6.619 2.925 -21.931 1.00 86.50 121 MET A N 1
ATOM 960 C CA . MET A 1 121 ? 6.076 3.171 -20.579 1.00 86.50 121 MET A CA 1
ATOM 961 C C . MET A 1 121 ? 4.688 2.570 -20.321 1.00 86.50 121 MET A C 1
ATOM 963 O O . MET A 1 121 ? 4.317 2.330 -19.176 1.00 86.50 121 MET A O 1
ATOM 967 N N . ASN A 1 122 ? 3.930 2.281 -21.379 1.00 83.44 122 ASN A N 1
ATOM 968 C CA . ASN A 1 122 ? 2.598 1.683 -21.282 1.00 83.44 122 ASN A CA 1
ATOM 969 C C . ASN A 1 122 ? 2.619 0.181 -20.937 1.00 83.44 122 ASN A C 1
ATOM 971 O O . ASN A 1 122 ? 1.558 -0.402 -20.723 1.00 83.44 122 ASN A O 1
ATOM 975 N N . PHE A 1 123 ? 3.797 -0.456 -20.881 1.00 78.12 123 PHE A N 1
ATOM 976 C CA . PHE A 1 123 ? 3.924 -1.879 -20.542 1.00 78.12 123 PHE A CA 1
ATOM 977 C C . PHE A 1 123 ? 3.582 -2.172 -19.075 1.00 78.12 123 PHE A C 1
ATOM 979 O O . PHE A 1 123 ? 3.104 -3.259 -18.756 1.00 78.12 123 PHE A O 1
ATOM 986 N N . VAL A 1 124 ? 3.786 -1.196 -18.183 1.00 78.62 124 VAL A N 1
ATOM 987 C CA . VAL A 1 124 ? 3.299 -1.245 -16.801 1.00 78.62 124 VAL A CA 1
ATOM 988 C C . VAL A 1 124 ? 1.985 -0.460 -16.736 1.00 78.62 124 VAL A C 1
ATOM 990 O O . VAL A 1 124 ? 2.013 0.769 -16.653 1.00 78.62 124 VAL A O 1
ATOM 993 N N . PRO A 1 125 ? 0.812 -1.119 -16.773 1.00 74.12 125 PRO A N 1
ATOM 994 C CA . PRO A 1 125 ? -0.460 -0.419 -16.677 1.00 74.12 125 PRO A CA 1
ATOM 995 C C . PRO A 1 125 ? -0.618 0.183 -15.279 1.00 74.12 125 PRO A C 1
ATOM 997 O O . PRO A 1 125 ? -0.931 -0.514 -14.313 1.00 74.12 125 PRO A O 1
ATOM 1000 N N . ILE A 1 126 ? -0.458 1.504 -15.179 1.00 74.88 126 ILE A N 1
ATOM 1001 C CA . ILE A 1 126 ? -0.701 2.266 -13.940 1.00 74.88 126 ILE A CA 1
ATOM 1002 C C . ILE A 1 126 ? -2.141 2.033 -13.448 1.00 74.88 126 ILE A C 1
ATOM 1004 O O . ILE A 1 126 ? -2.410 1.965 -12.249 1.00 74.88 126 ILE A O 1
ATOM 1008 N N . SER A 1 127 ? -3.068 1.821 -14.384 1.00 82.31 127 SER A N 1
ATOM 1009 C CA . SER A 1 127 ? -4.480 1.560 -14.116 1.00 82.31 127 SER A CA 1
ATOM 1010 C C . SER A 1 127 ? -4.756 0.227 -13.409 1.00 82.31 127 SER A C 1
ATOM 1012 O O . SER A 1 127 ? -5.817 0.085 -12.804 1.00 82.31 127 SER A O 1
ATOM 1014 N N . LEU A 1 128 ? -3.843 -0.751 -13.435 1.00 83.00 128 LEU A N 1
ATOM 1015 C CA . LEU A 1 128 ? -4.096 -2.085 -12.872 1.00 83.00 128 LEU A CA 1
ATOM 1016 C C . LEU A 1 128 ? -4.311 -2.042 -11.353 1.00 83.00 128 LEU A C 1
ATOM 1018 O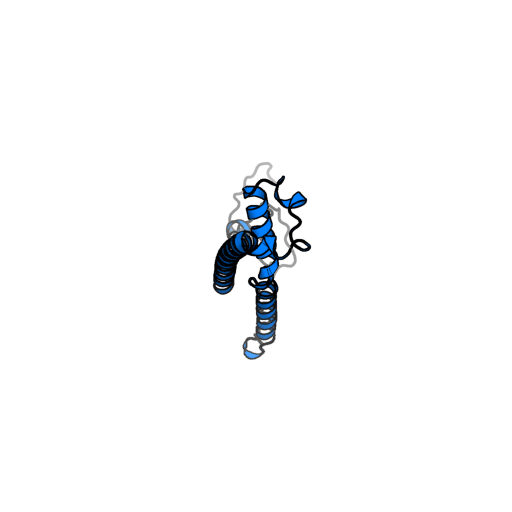 O . LEU A 1 128 ? -5.207 -2.710 -10.835 1.00 83.00 128 LEU A O 1
ATOM 1022 N N . LEU A 1 129 ? -3.514 -1.236 -10.646 1.00 81.62 129 LEU A N 1
ATOM 1023 C CA . LEU A 1 129 ? -3.594 -1.119 -9.190 1.00 81.62 129 LEU A CA 1
ATOM 1024 C C . LEU A 1 129 ? -4.927 -0.497 -8.759 1.00 81.62 129 LEU A C 1
ATOM 1026 O O . LEU A 1 129 ? -5.654 -1.087 -7.961 1.00 81.62 129 LEU A O 1
ATOM 1030 N N . ILE A 1 130 ? -5.273 0.650 -9.348 1.00 86.94 130 ILE A N 1
ATOM 1031 C CA . ILE A 1 130 ? -6.524 1.356 -9.046 1.00 86.94 130 ILE A CA 1
ATOM 1032 C C . ILE A 1 130 ? -7.754 0.547 -9.473 1.00 86.94 130 ILE A C 1
ATOM 1034 O O . ILE A 1 130 ? -8.781 0.570 -8.794 1.00 86.94 130 ILE A O 1
ATOM 1038 N N . THR A 1 131 ? -7.652 -0.236 -10.553 1.00 89.50 131 THR A N 1
ATOM 1039 C CA . THR A 1 131 ? -8.728 -1.144 -10.970 1.00 89.50 131 THR A CA 1
ATOM 1040 C C . THR A 1 131 ? -8.954 -2.233 -9.923 1.00 89.50 131 THR A C 1
ATOM 1042 O O . THR A 1 131 ? -10.101 -2.501 -9.574 1.00 89.50 131 THR A O 1
ATOM 1045 N N . LEU A 1 132 ? -7.893 -2.829 -9.362 1.00 87.75 132 LEU A N 1
ATOM 1046 C CA . LEU A 1 132 ? -8.044 -3.836 -8.306 1.00 87.75 132 LEU A CA 1
ATOM 1047 C C . LEU A 1 132 ? -8.642 -3.242 -7.022 1.00 87.75 132 LEU A C 1
ATOM 1049 O O . LEU A 1 132 ? -9.496 -3.874 -6.400 1.00 87.75 132 LEU A O 1
ATOM 1053 N N . GLU A 1 133 ? -8.236 -2.034 -6.630 1.00 87.19 133 GLU A N 1
ATOM 1054 C CA . GLU A 1 133 ? -8.851 -1.337 -5.492 1.00 87.19 133 GLU A CA 1
ATOM 1055 C C . GLU A 1 133 ? -10.340 -1.067 -5.731 1.00 87.19 133 GLU A C 1
ATOM 1057 O O . GLU A 1 133 ? -11.164 -1.351 -4.862 1.00 87.19 133 GLU A O 1
ATOM 1062 N N . SER A 1 134 ? -10.694 -0.621 -6.937 1.00 91.44 134 SER A N 1
ATOM 1063 C CA . SER A 1 134 ? -12.085 -0.373 -7.329 1.00 91.44 134 SER A CA 1
ATOM 1064 C C . SER A 1 134 ? -12.924 -1.654 -7.302 1.00 91.44 134 SER A C 1
ATOM 1066 O O . SER A 1 134 ? -14.036 -1.655 -6.775 1.00 91.44 134 SER A O 1
ATOM 1068 N N . VAL A 1 135 ? -12.388 -2.770 -7.808 1.00 92.81 135 VAL A N 1
ATOM 1069 C CA . VAL A 1 135 ? -13.062 -4.078 -7.766 1.00 92.81 135 VAL A CA 1
ATOM 1070 C C . VAL A 1 135 ? -13.286 -4.532 -6.325 1.00 92.81 135 VAL A C 1
ATOM 1072 O O . VAL A 1 135 ? -14.402 -4.920 -5.986 1.00 92.81 135 VAL A O 1
ATOM 1075 N N . ASN A 1 136 ? -12.271 -4.441 -5.460 1.00 89.94 136 ASN A N 1
ATOM 1076 C CA . ASN A 1 136 ? -12.412 -4.815 -4.049 1.00 89.94 136 ASN A CA 1
ATOM 1077 C C . ASN A 1 136 ? -13.441 -3.934 -3.328 1.00 89.94 136 ASN A C 1
ATOM 1079 O O . ASN A 1 136 ? -14.211 -4.436 -2.512 1.00 89.94 136 ASN A O 1
ATOM 1083 N N . PHE A 1 137 ? -13.489 -2.637 -3.645 1.00 91.88 137 PHE A N 1
ATOM 1084 C CA . PHE A 1 137 ? -14.482 -1.718 -3.092 1.00 91.88 137 PHE A CA 1
ATOM 1085 C C . PHE A 1 137 ? -15.911 -2.114 -3.489 1.00 91.88 137 PHE A C 1
ATOM 1087 O O . PHE A 1 137 ? -16.800 -2.183 -2.640 1.00 91.88 137 PHE A O 1
ATOM 1094 N N . ILE A 1 138 ? -16.128 -2.428 -4.769 1.00 95.25 138 ILE A N 1
ATOM 1095 C CA . ILE A 1 138 ? -17.436 -2.872 -5.268 1.00 95.25 138 ILE A CA 1
ATOM 1096 C C . ILE A 1 138 ? -17.826 -4.217 -4.640 1.00 95.25 138 ILE A C 1
ATOM 1098 O O . ILE A 1 138 ? -18.957 -4.379 -4.187 1.00 95.25 138 ILE A O 1
ATOM 1102 N N . GLN A 1 139 ? -16.894 -5.168 -4.546 1.00 93.88 139 GLN A N 1
ATOM 1103 C CA . GLN A 1 139 ? -17.131 -6.458 -3.889 1.00 93.88 139 GLN A CA 1
ATOM 1104 C C . GLN A 1 139 ? -17.499 -6.290 -2.410 1.00 93.88 139 GLN A C 1
ATOM 1106 O O . GLN A 1 139 ? -18.446 -6.920 -1.944 1.00 93.88 139 GLN A O 1
ATOM 1111 N N . ALA A 1 140 ? -16.813 -5.404 -1.684 1.00 92.44 140 ALA A N 1
ATOM 1112 C CA . ALA A 1 140 ? -17.144 -5.091 -0.296 1.00 92.44 140 ALA A CA 1
ATOM 1113 C C . ALA A 1 140 ? -18.566 -4.520 -0.159 1.00 92.44 140 ALA A C 1
ATOM 1115 O O . ALA A 1 140 ? -19.289 -4.880 0.771 1.00 92.44 140 ALA A O 1
ATOM 1116 N N . LYS A 1 141 ? -19.001 -3.676 -1.107 1.00 91.81 141 LYS A N 1
ATOM 1117 C CA . LYS A 1 141 ? -20.382 -3.176 -1.149 1.00 91.81 141 LYS A CA 1
ATOM 1118 C C . LYS A 1 141 ? -21.398 -4.281 -1.400 1.00 91.81 141 LYS A C 1
ATOM 1120 O O . LYS A 1 141 ? -22.401 -4.316 -0.695 1.00 91.81 141 LYS A O 1
ATOM 1125 N N . PHE A 1 142 ? -21.127 -5.197 -2.327 1.00 93.94 142 PHE A N 1
ATOM 1126 C CA . PHE A 1 142 ? -22.021 -6.331 -2.559 1.00 93.94 142 PHE A CA 1
ATOM 1127 C C . PHE A 1 142 ? -22.174 -7.223 -1.328 1.00 93.94 142 PHE A C 1
ATOM 1129 O O . PHE A 1 142 ? -23.293 -7.605 -1.014 1.00 93.94 142 PHE A O 1
ATOM 1136 N N . ILE A 1 143 ? -21.090 -7.487 -0.593 1.00 93.12 143 ILE A N 1
ATOM 1137 C CA . ILE A 1 143 ? -21.157 -8.265 0.654 1.00 93.12 143 ILE A CA 1
ATOM 1138 C C . ILE A 1 143 ? -21.994 -7.534 1.711 1.00 93.12 143 ILE A C 1
ATOM 1140 O O . ILE A 1 143 ? -22.790 -8.155 2.404 1.00 93.12 143 ILE A O 1
ATOM 1144 N N . SER A 1 144 ? -21.843 -6.213 1.834 1.00 91.06 144 SER A N 1
ATOM 1145 C CA . SER A 1 144 ? -22.589 -5.436 2.833 1.00 91.06 144 SER A CA 1
ATOM 1146 C C . SER A 1 144 ? -24.087 -5.329 2.529 1.00 91.06 144 SER A C 1
ATOM 1148 O O . SER A 1 144 ? -24.896 -5.185 3.443 1.00 91.06 144 SER A O 1
ATOM 1150 N N . TRP A 1 145 ? -24.461 -5.406 1.252 1.00 90.62 145 TRP A N 1
ATOM 1151 C CA . TRP A 1 145 ? -25.855 -5.409 0.806 1.00 90.62 145 TRP A CA 1
ATOM 1152 C C . TRP A 1 145 ? -26.491 -6.801 0.773 1.00 90.62 145 TRP A C 1
ATOM 1154 O O . TRP A 1 145 ? -27.675 -6.909 0.454 1.00 90.62 145 TRP A O 1
ATOM 1164 N N . ASP A 1 146 ? -25.739 -7.857 1.083 1.00 93.69 146 ASP A N 1
ATOM 1165 C CA . ASP A 1 146 ? -26.261 -9.217 1.070 1.00 93.69 146 ASP A CA 1
ATOM 1166 C C . ASP A 1 146 ? -27.225 -9.452 2.245 1.00 93.69 146 ASP A C 1
ATOM 1168 O O . ASP A 1 146 ? -26.839 -9.471 3.415 1.00 93.69 146 ASP A O 1
ATOM 1172 N N . ILE A 1 147 ? -28.500 -9.662 1.911 1.00 89.75 147 ILE A N 1
ATOM 1173 C CA . ILE A 1 147 ? -29.581 -9.922 2.868 1.00 89.75 147 ILE A CA 1
ATOM 1174 C C . ILE A 1 147 ? -29.412 -11.305 3.515 1.00 89.75 147 ILE A C 1
ATOM 1176 O O . ILE A 1 147 ? -29.856 -11.508 4.642 1.00 89.75 147 ILE A O 1
ATOM 1180 N N . MET A 1 148 ? -28.741 -12.258 2.856 1.00 90.81 148 MET A N 1
ATOM 1181 C CA . MET A 1 148 ? -28.528 -13.595 3.427 1.00 90.81 148 MET A CA 1
ATOM 1182 C C . MET A 1 148 ? -27.579 -13.583 4.633 1.00 90.81 148 MET A C 1
ATOM 1184 O O . MET A 1 148 ? -27.601 -14.513 5.435 1.00 90.81 148 MET A O 1
ATOM 1188 N N . VAL A 1 149 ? -26.752 -12.542 4.766 1.00 89.88 149 VAL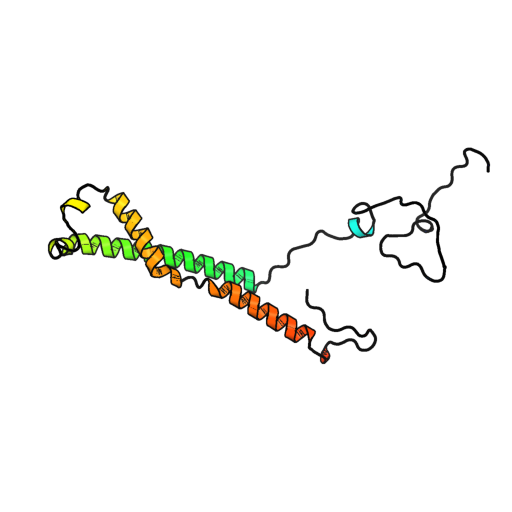 A N 1
ATOM 1189 C CA . VAL A 1 149 ? -25.771 -12.379 5.855 1.00 89.88 149 VAL A CA 1
ATOM 1190 C C . VAL A 1 149 ? -26.264 -11.367 6.906 1.00 89.88 149 VAL A C 1
ATOM 1192 O O . VAL A 1 149 ? -25.533 -11.011 7.828 1.00 89.88 149 VAL A O 1
ATOM 1195 N N . TYR A 1 150 ? -27.506 -10.891 6.792 1.00 91.25 150 TYR A N 1
ATOM 1196 C CA . TYR A 1 150 ? -28.091 -9.918 7.711 1.00 91.25 150 TYR A CA 1
ATOM 1197 C C . TYR A 1 150 ? -28.625 -10.588 8.992 1.00 91.25 150 TYR A C 1
ATOM 1199 O O . TYR A 1 150 ? -29.386 -11.556 8.933 1.00 91.25 150 TYR A O 1
ATOM 1207 N N . ASP A 1 151 ? -28.235 -10.059 10.157 1.00 90.44 151 ASP A N 1
ATOM 1208 C CA . ASP A 1 151 ? -28.696 -10.530 11.470 1.00 90.44 151 ASP A CA 1
ATOM 1209 C C . ASP A 1 151 ? -29.987 -9.797 11.866 1.00 90.44 151 ASP A C 1
ATOM 1211 O O . ASP A 1 151 ? -29.961 -8.628 12.263 1.00 90.44 151 ASP A O 1
ATOM 1215 N N . GLN A 1 152 ? -31.120 -10.500 11.769 1.00 89.88 152 GLN A N 1
ATOM 1216 C CA . GLN A 1 152 ? -32.445 -9.954 12.070 1.00 89.88 152 GLN A CA 1
ATOM 1217 C C . GLN A 1 152 ? -32.695 -9.747 13.572 1.00 89.88 152 GLN A C 1
ATOM 1219 O O . GLN A 1 152 ? -33.473 -8.867 13.934 1.00 89.88 152 GLN A O 1
ATOM 1224 N N . GLU A 1 153 ? -32.049 -10.514 14.459 1.00 91.75 153 GLU A N 1
ATOM 1225 C CA . GLU A 1 153 ? -32.228 -10.347 15.911 1.00 91.75 153 GLU A CA 1
ATOM 1226 C C . GLU A 1 153 ? -31.552 -9.070 16.416 1.00 91.75 153 GLU A C 1
ATOM 1228 O O . GLU A 1 153 ? -32.018 -8.446 17.373 1.00 91.75 153 GLU A O 1
ATOM 1233 N N . ARG A 1 154 ? -30.441 -8.688 15.777 1.00 87.81 154 ARG A N 1
ATOM 1234 C CA . ARG A 1 154 ? -29.639 -7.522 16.167 1.00 87.81 154 ARG A CA 1
ATOM 1235 C C . ARG A 1 154 ? -29.830 -6.300 15.272 1.00 87.81 154 ARG A C 1
ATOM 1237 O O . ARG A 1 154 ? -29.287 -5.256 15.618 1.00 87.81 154 ARG A O 1
ATOM 1244 N N . ASP A 1 155 ? -30.576 -6.423 14.172 1.00 89.62 155 ASP A N 1
ATOM 1245 C CA . ASP A 1 155 ? -30.728 -5.394 13.131 1.00 89.62 155 ASP A CA 1
ATOM 1246 C C . ASP A 1 155 ? -29.363 -4.897 12.613 1.00 89.62 155 ASP A C 1
ATOM 1248 O O . ASP A 1 155 ? -29.054 -3.704 12.600 1.00 89.62 155 ASP A O 1
ATOM 1252 N N . LEU A 1 156 ? -28.485 -5.843 12.251 1.00 89.06 156 LEU A N 1
ATOM 1253 C CA . LEU A 1 156 ? -27.115 -5.548 11.824 1.00 89.06 156 LEU A CA 1
ATOM 1254 C C . LEU A 1 156 ? -26.809 -6.153 10.446 1.00 89.06 156 LEU A C 1
ATOM 1256 O O . LEU A 1 156 ? -26.851 -7.378 10.292 1.00 89.06 156 LEU A O 1
ATOM 1260 N N . PRO A 1 157 ? -26.431 -5.330 9.447 1.00 87.06 157 PRO A N 1
ATOM 1261 C CA . PRO A 1 157 ? -25.905 -5.831 8.185 1.00 87.06 157 PRO A CA 1
ATOM 1262 C C . PRO A 1 157 ? -24.452 -6.289 8.323 1.00 87.06 157 PRO A C 1
ATOM 1264 O O . PRO A 1 157 ? -23.733 -5.910 9.252 1.00 87.06 157 PRO A O 1
ATOM 1267 N N . ALA A 1 158 ? -23.988 -7.063 7.342 1.00 89.31 158 ALA A N 1
ATOM 1268 C CA . ALA A 1 158 ? -22.589 -7.444 7.251 1.00 89.31 158 ALA A CA 1
ATOM 1269 C C . ALA A 1 158 ? -21.711 -6.194 7.042 1.00 89.31 158 ALA A C 1
ATOM 1271 O O . ALA A 1 158 ? -21.853 -5.456 6.062 1.00 89.31 158 ALA A O 1
ATOM 1272 N N . LEU A 1 159 ? -20.784 -5.950 7.970 1.00 85.12 159 LEU A N 1
ATOM 1273 C CA . LEU A 1 159 ? -19.818 -4.858 7.879 1.00 85.12 159 LEU A CA 1
ATOM 1274 C C . LEU A 1 159 ? -18.484 -5.397 7.364 1.00 85.12 159 LEU A C 1
ATOM 1276 O O . LEU A 1 159 ? -17.849 -6.235 8.003 1.00 85.12 159 LEU A O 1
ATOM 1280 N N . VAL A 1 160 ? -18.052 -4.891 6.211 1.00 83.50 160 VAL A N 1
ATOM 1281 C CA . VAL A 1 160 ? -16.729 -5.177 5.645 1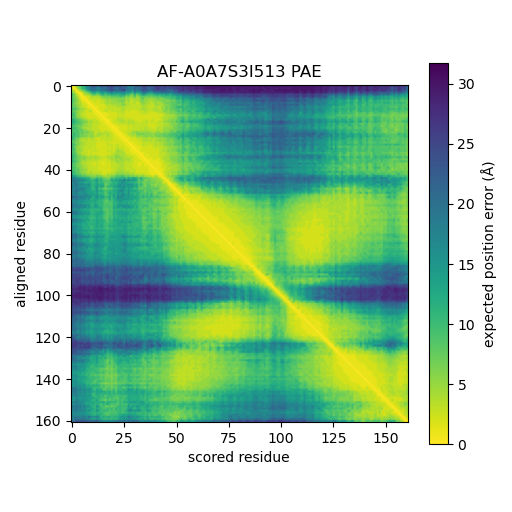.00 83.50 160 VAL A CA 1
ATOM 1282 C C . VAL A 1 160 ? -15.786 -4.035 6.032 1.00 83.50 160 VAL A C 1
ATOM 1284 O O . VAL A 1 160 ? -16.072 -2.879 5.720 1.00 83.50 160 VAL A O 1
ATOM 1287 N N . GLN A 1 161 ? -14.699 -4.363 6.739 1.00 62.72 161 GLN A N 1
ATOM 1288 C CA . GLN A 1 161 ? -13.622 -3.443 7.141 1.00 62.72 161 GLN A CA 1
ATOM 1289 C C . GLN A 1 161 ? -12.389 -3.588 6.253 1.00 62.72 161 GLN A C 1
ATOM 1291 O O . GLN A 1 161 ? -12.037 -4.745 5.922 1.00 62.72 161 GLN A O 1
#

Radius of gyration: 34.05 Å; Cα contacts (8 Å, |Δi|>4): 70; chains: 1; bounding box: 64×32×107 Å

pLDDT: mean 84.97, std 10.64, range [47.59, 95.25]

Foldseek 3Di:
DPPDDDDDDDPVNDDADPDDDPDDDDDDDDDPDDDCRTPVNVPDDDDDDDDDPVNVVLVVVLVVLLVVLLVQLLVQLVVVLVCCVVCVVVVCVVRPPVVPPPDDPVRSSVVSSVVSSVVCVPSRPPVPVVVVVVVVVVVQVVQQPDPVQADPVVRDTDHDD